Protein AF-A0A890DKM8-F1 (afdb_monomer)

Radius of gyration: 11.89 Å; Cα contacts (8 Å, |Δi|>4): 35; chains: 1; bounding box: 25×33×26 Å

Structure (mmCIF, N/CA/C/O backbone):
data_AF-A0A890DKM8-F1
#
_entry.id   AF-A0A890DKM8-F1
#
loop_
_atom_site.group_PDB
_atom_site.id
_atom_site.type_symbol
_atom_site.label_atom_id
_atom_site.label_alt_id
_atom_site.label_comp_id
_atom_site.label_asym_id
_atom_site.label_entity_id
_atom_site.label_seq_id
_atom_site.pdbx_PDB_ins_code
_atom_site.Cartn_x
_atom_site.Cartn_y
_atom_site.Cartn_z
_atom_site.occupancy
_atom_site.B_iso_or_equiv
_atom_site.auth_seq_id
_atom_site.auth_comp_id
_atom_site.auth_asym_id
_atom_site.auth_atom_id
_atom_site.pdbx_PDB_model_num
ATOM 1 N N . MET A 1 1 ? 9.506 -18.955 -5.865 1.00 37.75 1 MET A N 1
ATOM 2 C CA . MET A 1 1 ? 10.596 -17.964 -5.982 1.00 37.75 1 MET A CA 1
ATOM 3 C C . MET A 1 1 ? 10.055 -16.604 -5.543 1.00 37.75 1 MET A C 1
ATOM 5 O O . MET A 1 1 ? 9.609 -15.836 -6.384 1.00 37.75 1 MET A O 1
ATOM 9 N N . ALA A 1 2 ? 9.984 -16.333 -4.237 1.00 43.25 2 ALA A N 1
ATOM 10 C CA . ALA A 1 2 ? 9.633 -14.995 -3.757 1.00 43.25 2 ALA A CA 1
ATOM 11 C C . ALA A 1 2 ? 10.906 -14.141 -3.826 1.00 43.25 2 ALA A C 1
ATOM 13 O O . ALA A 1 2 ? 11.921 -14.518 -3.247 1.00 43.25 2 ALA A O 1
ATOM 14 N N . ARG A 1 3 ? 10.891 -13.059 -4.611 1.00 51.56 3 ARG A N 1
ATOM 15 C CA . ARG A 1 3 ? 12.010 -12.109 -4.684 1.00 51.56 3 ARG A CA 1
ATOM 16 C C . ARG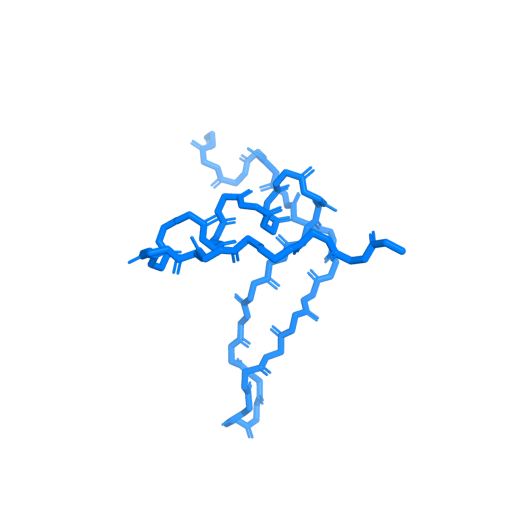 A 1 3 ? 12.218 -11.499 -3.298 1.00 51.56 3 ARG A C 1
ATOM 18 O O . ARG A 1 3 ? 11.313 -10.854 -2.778 1.00 51.56 3 ARG A O 1
ATOM 25 N N . GLU A 1 4 ? 13.408 -11.671 -2.736 1.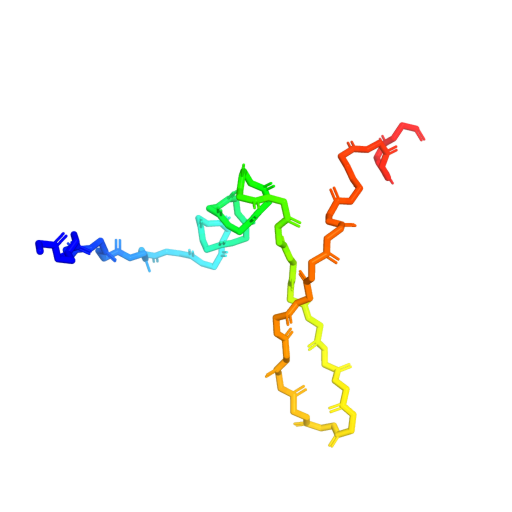00 50.31 4 GLU A N 1
ATOM 26 C CA . GLU A 1 4 ? 13.859 -10.971 -1.532 1.00 50.31 4 GLU A CA 1
ATOM 27 C C . GLU A 1 4 ? 14.177 -9.513 -1.900 1.00 50.31 4 GLU A C 1
ATOM 29 O O . GLU A 1 4 ? 15.313 -9.122 -2.153 1.00 50.31 4 GLU A O 1
ATOM 34 N N . GLY A 1 5 ? 13.121 -8.716 -2.067 1.00 54.50 5 GLY A N 1
ATOM 35 C CA . GLY A 1 5 ? 13.218 -7.288 -2.330 1.00 54.50 5 GLY A CA 1
ATOM 36 C C . GLY A 1 5 ? 13.324 -6.533 -1.015 1.00 54.50 5 GLY A C 1
ATOM 37 O O . GLY A 1 5 ? 12.318 -6.324 -0.340 1.00 54.50 5 GLY A O 1
ATOM 38 N N . ARG A 1 6 ? 14.532 -6.103 -0.645 1.00 56.94 6 ARG A N 1
ATOM 39 C CA . ARG A 1 6 ? 14.721 -5.162 0.461 1.00 56.94 6 ARG A CA 1
ATOM 40 C C . ARG A 1 6 ? 14.155 -3.804 0.037 1.00 56.94 6 ARG A C 1
ATOM 42 O O . ARG A 1 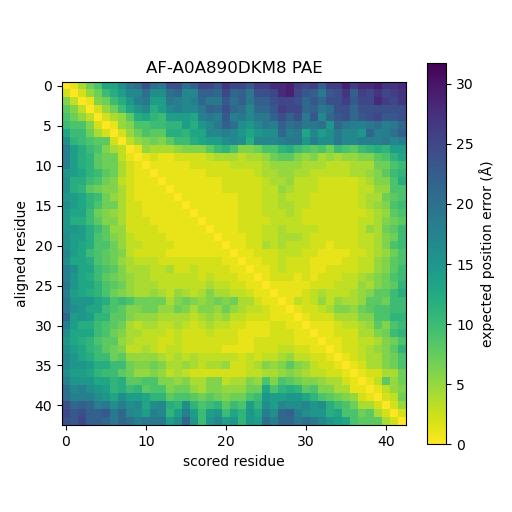6 ? 14.772 -3.076 -0.735 1.00 56.94 6 ARG A O 1
ATOM 49 N N . LEU A 1 7 ? 12.942 -3.484 0.484 1.00 60.22 7 LEU A N 1
ATOM 50 C CA . LEU A 1 7 ? 12.339 -2.167 0.281 1.00 60.22 7 LEU A CA 1
ATOM 51 C C . LEU A 1 7 ? 12.958 -1.201 1.296 1.00 60.22 7 LEU A C 1
ATOM 53 O O . LEU A 1 7 ? 12.530 -1.114 2.440 1.00 60.22 7 LEU A O 1
ATOM 57 N N . GLU A 1 8 ? 14.014 -0.511 0.871 1.00 65.50 8 GLU A N 1
ATOM 58 C CA . GLU A 1 8 ? 14.844 0.359 1.720 1.00 65.50 8 GLU A CA 1
ATOM 59 C C . GLU A 1 8 ? 14.121 1.642 2.182 1.00 65.50 8 GLU A C 1
ATOM 61 O O . GLU A 1 8 ? 14.587 2.309 3.102 1.00 65.50 8 GLU A O 1
ATOM 66 N N . ASN A 1 9 ? 12.993 2.024 1.565 1.00 77.44 9 ASN A N 1
ATOM 67 C CA . ASN A 1 9 ? 12.262 3.234 1.947 1.00 77.44 9 ASN A CA 1
ATOM 68 C C . ASN A 1 9 ? 10.737 3.109 1.765 1.00 77.44 9 ASN A C 1
ATOM 70 O O . ASN A 1 9 ? 10.250 2.399 0.883 1.00 77.44 9 ASN A O 1
ATOM 74 N N . CYS A 1 10 ? 9.973 3.844 2.584 1.00 82.25 10 CYS A N 1
ATOM 75 C CA . CYS A 1 10 ? 8.506 3.824 2.552 1.00 82.25 10 CYS A CA 1
ATOM 76 C C . CYS A 1 10 ? 7.939 4.213 1.178 1.00 82.25 10 CYS A C 1
ATOM 78 O O . CYS A 1 10 ? 6.937 3.653 0.742 1.00 82.25 10 CYS A O 1
ATOM 80 N N . LEU A 1 11 ? 8.591 5.133 0.462 1.00 85.44 11 LEU A N 1
ATOM 81 C CA . LEU A 1 11 ? 8.157 5.565 -0.868 1.00 85.44 11 LEU A CA 1
ATOM 82 C C . LEU A 1 11 ? 8.221 4.425 -1.899 1.00 85.44 11 LEU A C 1
ATOM 84 O O . LEU A 1 11 ? 7.333 4.307 -2.736 1.00 85.44 11 LEU A O 1
ATOM 88 N N . ALA A 1 12 ? 9.234 3.566 -1.827 1.00 87.38 12 ALA A N 1
ATOM 89 C CA . ALA A 1 12 ? 9.405 2.407 -2.690 1.00 87.38 12 ALA A CA 1
ATOM 90 C C . ALA A 1 12 ? 8.321 1.363 -2.413 1.00 87.38 12 ALA A C 1
ATOM 92 O O . ALA A 1 12 ? 7.801 0.770 -3.355 1.00 87.38 12 ALA A O 1
ATOM 93 N N . ILE A 1 13 ? 7.923 1.195 -1.146 1.00 86.75 13 ILE A N 1
ATOM 94 C CA . ILE A 1 13 ? 6.779 0.351 -0.772 1.00 86.75 13 ILE A CA 1
ATOM 95 C C . ILE A 1 13 ? 5.502 0.904 -1.412 1.00 86.75 13 ILE A C 1
ATOM 97 O O . ILE A 1 13 ? 4.788 0.171 -2.092 1.00 86.75 13 ILE A O 1
ATOM 101 N N . HIS A 1 14 ? 5.238 2.205 -1.259 1.00 88.69 14 HIS A N 1
ATOM 102 C CA . HIS A 1 14 ? 4.063 2.839 -1.860 1.00 88.69 14 HIS A CA 1
ATOM 103 C C . HIS A 1 14 ? 4.048 2.734 -3.388 1.00 88.69 14 HIS A C 1
ATOM 105 O O . HIS A 1 14 ? 2.997 2.442 -3.948 1.00 88.69 14 HIS A O 1
ATOM 111 N N . ARG A 1 15 ? 5.195 2.915 -4.056 1.00 89.06 15 ARG A N 1
ATOM 112 C CA . ARG A 1 15 ? 5.318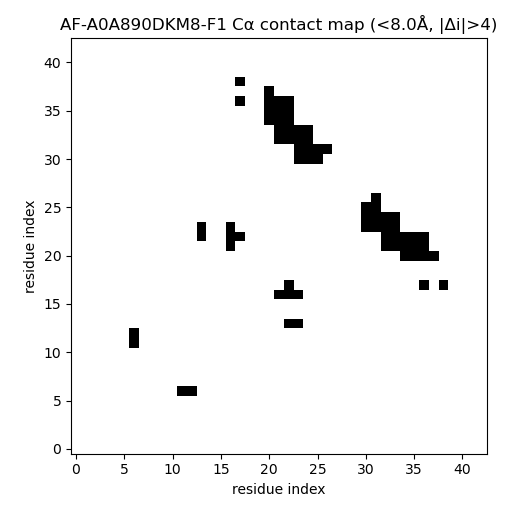 2.748 -5.514 1.00 89.06 15 ARG A CA 1
ATOM 113 C C . ARG A 1 15 ? 5.060 1.313 -5.952 1.00 89.06 15 ARG A C 1
ATOM 115 O O . ARG A 1 15 ? 4.270 1.107 -6.858 1.00 89.06 15 ARG A O 1
ATOM 122 N N . THR A 1 16 ? 5.661 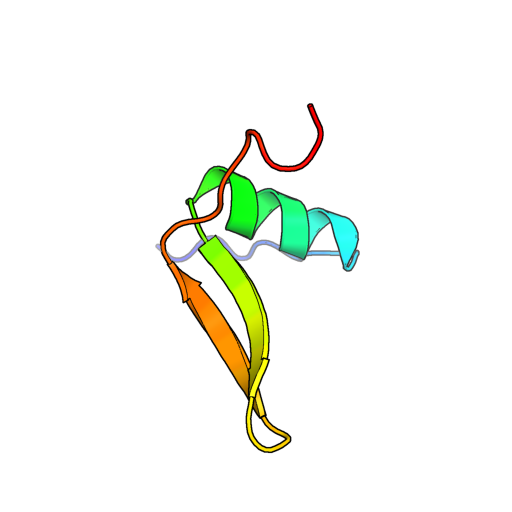0.339 -5.271 1.00 91.19 16 THR A N 1
ATOM 123 C CA . THR A 1 16 ? 5.473 -1.086 -5.589 1.00 91.19 16 THR A CA 1
ATOM 124 C C . THR A 1 16 ? 4.003 -1.485 -5.463 1.00 91.19 16 THR A C 1
ATOM 126 O O . THR A 1 16 ? 3.476 -2.203 -6.306 1.00 91.19 16 THR A O 1
ATOM 129 N N . LEU A 1 17 ? 3.321 -1.001 -4.421 1.00 91.50 17 LEU A N 1
ATOM 130 C CA . LEU A 1 17 ? 1.892 -1.242 -4.254 1.00 91.50 17 LEU A CA 1
ATOM 131 C C . LEU A 1 17 ? 1.082 -0.548 -5.349 1.00 91.50 17 LEU A C 1
ATOM 133 O O . LEU A 1 17 ? 0.273 -1.209 -5.987 1.00 91.50 17 LEU A O 1
ATOM 137 N N . ALA A 1 18 ? 1.345 0.732 -5.618 1.00 91.31 18 ALA A N 1
ATOM 138 C CA . ALA A 1 18 ? 0.667 1.493 -6.663 1.00 91.31 18 ALA A CA 1
ATOM 139 C C . ALA A 1 18 ? 0.787 0.832 -8.046 1.00 91.31 18 ALA A C 1
ATOM 141 O O . ALA A 1 18 ? -0.224 0.644 -8.718 1.00 91.31 18 ALA A O 1
ATOM 142 N N . GLU A 1 19 ? 1.996 0.408 -8.429 1.00 90.62 19 GLU A N 1
ATOM 143 C CA . GLU A 1 19 ? 2.272 -0.331 -9.671 1.00 90.62 19 GLU A CA 1
ATOM 144 C C . GLU A 1 19 ? 1.476 -1.642 -9.761 1.00 90.62 19 GLU A C 1
ATOM 146 O O . GLU A 1 19 ? 1.073 -2.050 -10.848 1.00 90.62 19 GLU A O 1
ATOM 151 N N . ALA A 1 20 ? 1.209 -2.283 -8.622 1.00 90.88 20 ALA A N 1
ATOM 152 C CA . ALA A 1 20 ? 0.371 -3.474 -8.527 1.00 90.88 20 ALA A CA 1
ATOM 153 C C . ALA A 1 20 ? -1.139 -3.167 -8.433 1.00 90.88 20 ALA A C 1
ATOM 155 O O . ALA A 1 20 ? -1.929 -4.091 -8.264 1.00 90.88 20 ALA A O 1
ATOM 156 N N . GLY A 1 21 ? -1.556 -1.898 -8.513 1.00 91.50 21 GLY A N 1
ATOM 157 C CA . GLY A 1 21 ? -2.951 -1.486 -8.322 1.00 91.50 21 GLY A CA 1
ATOM 158 C C . GLY A 1 21 ? -3.401 -1.459 -6.857 1.00 91.50 21 GLY A C 1
ATOM 159 O O . GLY A 1 21 ? -4.589 -1.337 -6.576 1.00 91.50 21 GLY A O 1
ATOM 160 N N . LEU A 1 22 ? -2.468 -1.535 -5.910 1.00 93.38 22 LEU A N 1
ATOM 161 C CA . LEU A 1 22 ? -2.718 -1.613 -4.475 1.00 93.38 22 LEU A CA 1
ATOM 162 C C . LEU A 1 22 ? -2.351 -0.315 -3.747 1.00 93.38 22 LEU A C 1
ATOM 164 O O . LEU A 1 22 ? -1.525 0.482 -4.189 1.00 93.38 22 LEU A O 1
ATOM 168 N N . TRP A 1 23 ? -2.920 -0.118 -2.562 1.00 90.94 23 TRP A N 1
ATOM 169 C CA . TRP A 1 23 ? -2.581 0.998 -1.681 1.00 90.94 23 TRP A CA 1
ATOM 170 C C . TRP A 1 23 ? -2.747 0.652 -0.208 1.00 90.94 23 TRP A C 1
ATOM 172 O O . TRP A 1 23 ? -3.435 -0.298 0.147 1.00 90.94 23 TRP A O 1
ATOM 182 N N . MET A 1 24 ? -2.113 1.431 0.668 1.00 90.69 24 MET A N 1
ATOM 183 C CA . MET A 1 24 ? -2.208 1.245 2.118 1.00 90.69 24 ME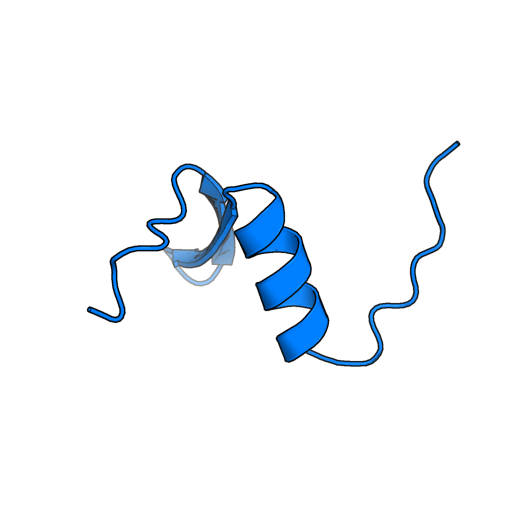T A CA 1
ATOM 184 C C . MET A 1 24 ? -3.072 2.323 2.751 1.00 90.69 24 MET A C 1
ATOM 186 O O . MET A 1 24 ? -2.983 3.497 2.389 1.00 90.69 24 MET A O 1
ATOM 190 N N . ARG A 1 25 ? -3.855 1.935 3.755 1.00 90.31 25 ARG A N 1
ATOM 191 C CA . ARG A 1 25 ? -4.578 2.865 4.627 1.00 90.31 25 ARG A CA 1
ATOM 192 C C . ARG A 1 25 ? -4.697 2.307 6.033 1.00 90.31 25 ARG A C 1
ATOM 194 O O . ARG A 1 25 ? -4.607 1.101 6.236 1.00 90.31 25 ARG A O 1
ATOM 201 N N . VAL A 1 26 ? -4.970 3.181 6.994 1.00 92.06 26 VAL A N 1
ATOM 202 C CA . VAL A 1 26 ? -5.350 2.759 8.343 1.00 92.06 26 VAL A CA 1
ATOM 203 C C . VAL A 1 26 ? -6.872 2.620 8.409 1.00 92.06 26 VAL A C 1
ATOM 205 O O . VAL A 1 26 ? -7.596 3.547 8.045 1.00 92.06 26 VAL A O 1
ATOM 208 N N . GLN A 1 27 ? -7.360 1.462 8.852 1.00 93.50 27 GLN A N 1
ATOM 209 C CA . GLN A 1 27 ? -8.768 1.205 9.169 1.00 93.50 27 GLN A CA 1
ATOM 210 C C . GLN A 1 27 ? -8.859 0.571 10.555 1.00 93.50 27 GLN A C 1
ATOM 212 O O . GLN A 1 27 ? -8.167 -0.403 10.829 1.00 93.50 27 GLN A O 1
ATOM 217 N N . HIS A 1 28 ? -9.705 1.120 11.430 1.00 93.00 28 HIS A N 1
ATOM 218 C CA . HIS A 1 28 ? -9.902 0.617 12.799 1.00 93.00 28 HIS A CA 1
ATOM 219 C C . HIS A 1 28 ? -8.595 0.446 13.605 1.00 93.00 28 HIS A C 1
ATOM 221 O O . HIS A 1 28 ? -8.472 -0.475 14.400 1.00 93.00 28 HIS A O 1
ATOM 227 N N . GLY A 1 29 ? -7.595 1.307 13.381 1.00 93.62 29 GLY A N 1
ATOM 228 C CA . GLY A 1 29 ? -6.283 1.210 14.042 1.00 93.62 29 GLY A CA 1
ATOM 229 C C . GLY A 1 29 ? -5.322 0.182 13.431 1.00 93.62 29 GLY A C 1
ATOM 230 O O . GLY A 1 29 ? -4.193 0.059 13.895 1.00 93.62 29 GLY A O 1
ATOM 231 N N . HIS A 1 30 ? -5.727 -0.509 12.365 1.00 92.06 30 HIS A N 1
ATOM 232 C CA . HIS A 1 30 ? -4.904 -1.479 11.652 1.00 92.06 30 HIS A CA 1
ATOM 233 C C . HIS A 1 30 ? -4.466 -0.940 10.291 1.00 92.06 30 HIS A C 1
ATOM 235 O O . HIS A 1 30 ? -5.246 -0.311 9.574 1.00 92.06 30 HIS A O 1
ATOM 241 N N . LEU A 1 31 ? -3.216 -1.212 9.917 1.00 90.75 31 LEU A N 1
ATOM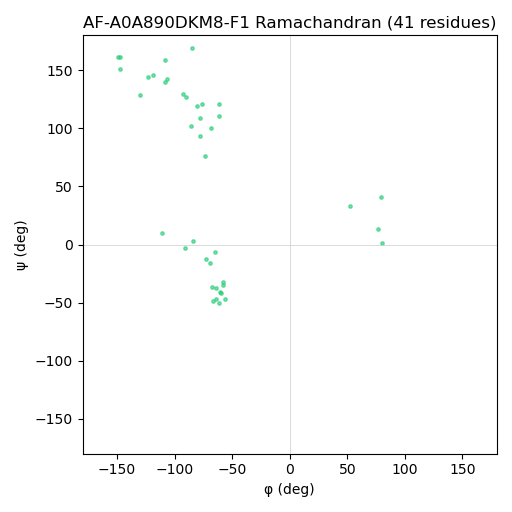 242 C CA . LEU A 1 31 ? -2.729 -0.969 8.565 1.00 90.75 31 LEU A CA 1
ATOM 243 C C . 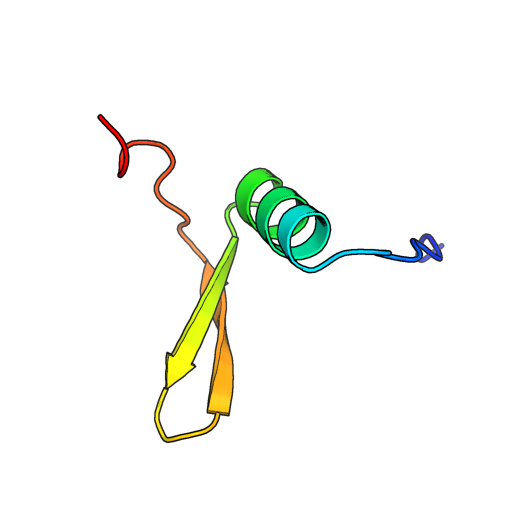LEU A 1 31 ? -3.274 -2.062 7.643 1.00 90.75 31 LEU A C 1
ATOM 245 O O . LEU A 1 31 ? -3.021 -3.244 7.865 1.00 90.75 31 LEU A O 1
ATOM 249 N N . VAL A 1 32 ? -4.014 -1.665 6.613 1.00 93.31 32 VAL A N 1
ATOM 250 C CA . VAL A 1 32 ? -4.609 -2.578 5.635 1.00 93.31 32 VAL A CA 1
ATOM 251 C C . VAL A 1 32 ? -4.156 -2.224 4.223 1.00 93.31 32 VAL A C 1
ATOM 253 O O . VAL A 1 32 ? -4.010 -1.046 3.882 1.00 93.31 32 VAL A O 1
ATOM 256 N N . ILE A 1 33 ? -3.956 -3.254 3.400 1.00 92.50 33 ILE A N 1
ATOM 257 C CA . ILE A 1 33 ? -3.709 -3.127 1.961 1.00 92.50 33 ILE A CA 1
ATOM 258 C C . ILE A 1 33 ? -5.057 -3.243 1.249 1.00 92.50 33 ILE A C 1
ATOM 260 O O . ILE A 1 33 ? -5.844 -4.142 1.534 1.00 92.50 33 ILE A O 1
ATOM 264 N N . CYS A 1 34 ? -5.341 -2.300 0.364 1.00 91.94 34 CYS A N 1
ATOM 265 C CA . CYS A 1 34 ? -6.566 -2.210 -0.414 1.00 91.94 34 CYS A CA 1
ATOM 266 C C . CYS A 1 34 ? -6.228 -2.306 -1.903 1.00 91.94 34 CYS A C 1
ATOM 268 O O . CYS A 1 34 ? -5.188 -1.808 -2.330 1.00 91.94 34 CYS A O 1
ATOM 270 N N . ASP A 1 35 ? -7.119 -2.916 -2.675 1.00 91.00 35 ASP A N 1
ATOM 271 C CA . ASP A 1 35 ? -7.064 -2.922 -4.138 1.00 91.00 35 ASP A CA 1
ATOM 272 C C . ASP A 1 35 ? -7.728 -1.655 -4.717 1.00 91.00 35 ASP A C 1
ATOM 274 O O . ASP A 1 35 ? -8.370 -0.884 -3.989 1.00 91.00 35 ASP A O 1
ATOM 278 N N . GLY A 1 36 ? -7.560 -1.422 -6.017 1.00 87.75 36 GLY A N 1
ATOM 279 C CA . GLY A 1 36 ? -8.172 -0.315 -6.749 1.00 87.75 36 GLY A CA 1
ATOM 280 C C . GLY A 1 36 ? -7.451 1.019 -6.561 1.00 87.75 36 GLY A C 1
ATOM 281 O O . GLY A 1 36 ? -8.097 2.055 -6.394 1.00 87.75 36 GLY A O 1
ATOM 282 N N . TYR A 1 37 ? -6.117 1.011 -6.552 1.00 86.56 37 TYR A N 1
ATOM 283 C CA . TYR A 1 37 ? -5.328 2.239 -6.532 1.00 86.56 37 TYR A CA 1
ATOM 284 C C . TYR A 1 37 ? -5.601 3.085 -7.783 1.00 86.56 37 TYR A C 1
ATOM 286 O O . TYR A 1 37 ? -5.232 2.737 -8.909 1.00 86.56 37 TYR A O 1
ATOM 294 N N . ASP A 1 38 ? -6.259 4.222 -7.566 1.00 82.88 38 ASP A N 1
ATOM 295 C CA . ASP A 1 38 ? -6.561 5.185 -8.614 1.00 82.88 38 ASP A CA 1
ATOM 296 C C . ASP A 1 38 ? -5.322 6.027 -8.942 1.00 82.88 38 ASP A C 1
ATOM 298 O O . ASP A 1 38 ? -4.903 6.890 -8.170 1.00 82.88 38 ASP A O 1
ATOM 302 N N . HIS A 1 39 ? -4.748 5.789 -10.120 1.00 72.50 39 HIS A N 1
ATOM 303 C CA . HIS A 1 39 ? -3.595 6.536 -10.627 1.00 72.50 39 HIS A CA 1
ATOM 304 C C . HIS A 1 39 ? -3.958 7.966 -11.070 1.00 72.50 39 HIS A C 1
ATOM 306 O O . HIS A 1 39 ? -3.069 8.786 -11.291 1.00 72.50 39 HIS A O 1
ATOM 312 N N . ASN A 1 40 ? -5.253 8.282 -11.193 1.00 73.19 40 ASN A N 1
ATOM 313 C CA . ASN A 1 40 ? -5.745 9.595 -11.614 1.00 73.19 40 ASN A CA 1
ATOM 314 C C . ASN A 1 40 ? -5.997 10.561 -10.449 1.00 73.19 40 ASN A C 1
ATOM 316 O O . ASN A 1 40 ? -6.292 11.730 -10.684 1.00 73.19 40 ASN 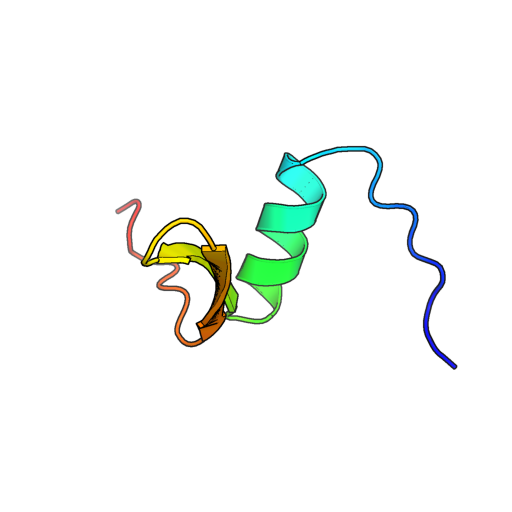A O 1
ATOM 320 N N . ARG A 1 41 ? -5.813 10.126 -9.198 1.00 64.38 41 ARG A N 1
ATOM 321 C CA . ARG A 1 41 ? -6.072 10.921 -7.988 1.00 64.38 41 ARG A CA 1
ATOM 322 C C . ARG A 1 41 ? -5.182 12.154 -7.813 1.00 64.38 41 ARG A C 1
ATOM 324 O O . ARG A 1 41 ? -5.400 12.924 -6.882 1.00 64.38 41 ARG A O 1
ATOM 331 N N . HIS A 1 42 ? -4.184 12.324 -8.677 1.00 55.12 42 HIS A N 1
ATOM 332 C CA . HIS A 1 42 ? -3.263 13.461 -8.698 1.00 55.12 42 HIS A CA 1
ATOM 333 C C . HIS A 1 42 ? -3.451 14.391 -9.908 1.00 55.12 42 HIS A C 1
ATOM 335 O O . HIS A 1 42 ? -2.589 15.241 -10.133 1.00 55.12 42 HIS A O 1
ATOM 341 N N . ARG A 1 43 ? -4.522 14.227 -10.696 1.00 46.47 43 ARG A N 1
ATOM 342 C CA . ARG A 1 43 ? -4.838 15.132 -11.807 1.00 46.47 43 ARG A CA 1
ATOM 343 C C . ARG A 1 43 ? -5.704 16.310 -11.383 1.00 46.47 43 ARG A C 1
ATOM 345 O O . ARG A 1 43 ? -6.606 16.104 -10.544 1.00 46.47 43 ARG A O 1
#

Mean predicted aligned error: 7.91 Å

Solvent-accessible surface area (backbone atoms only — not comparable to full-atom values): 2879 Å² total; per-residue (Å²): 136,82,81,89,71,83,70,89,43,72,66,54,50,54,47,56,29,42,78,70,32,22,41,77,47,76,55,97,91,38,84,41,82,41,76,76,44,66,86,64,81,83,114

Organism: Escherichia coli (NCBI:txid562)

pLDDT: mean 79.58, std 16.64, range [37.75, 93.62]

Foldseek 3Di:
DDPPDPPVDPVSVQVVQVVVQWHWDDDPNDIDIDHRNDPPPVD

Secondary structure (DSSP, 8-state):
--------SHHHHHHHHHHTTEEEEEETTEEEEEE---TTTT-

Nearest PDB structures (foldseek):
  6cgo-assembly1_A  TM=7.811E-01  e=9.133E-01  Burkholderia ambifaria AMMD
  2l4w-assembly1_A  TM=4.686E-01  e=1.800E+00  Xanthomonas citri pv. citri str. 306
  1u5t-assembly1_B  TM=4.214E-01  e=4.124E+00  Saccharomyces cerevisiae
  6yxy-assembly1_BV  TM=3.834E-01  e=4.124E+00  Trypanosoma brucei brucei
  7ane-assembly1_Av  TM=3.685E-01  e=8.128E+00  Leishmania major

Sequence (43 aa):
MAREGRLENCLAIHRTLAEAGLWMRVQHGHLVICDGYDHNRHR